Protein AF-Q99488-F1 (afdb_monomer_lite)

pLDDT: mean 98.39, std 0.7, range [94.81, 98.94]

InterPro domains:
  IPR005076 Glycosyl transferase, family 6 [PF03414] (1-131)
  IPR005076 Glycosyl transferase, family 6 [PTHR10462] (1-131)
  IPR029044 Nucleotide-diphospho-sugar transferases [G3DSA:3.90.550.10] (1-131)
  IPR029044 Nucleotide-diphospho-sugar transferases [SSF53448] (1-131)

Structure (mmCIF, N/CA/C/O backbone):
data_AF-Q99488-F1
#
_entry.id   AF-Q99488-F1
#
loop_
_atom_site.group_PDB
_atom_site.id
_atom_site.type_symbol
_atom_site.label_atom_id
_atom_site.label_alt_id
_atom_site.label_comp_id
_atom_site.label_asym_id
_atom_site.label_entity_id
_atom_site.label_seq_id
_atom_site.pdbx_PDB_ins_code
_atom_site.Cartn_x
_atom_site.Cartn_y
_atom_site.Cartn_z
_atom_site.occupancy
_atom_site.B_iso_or_equiv
_atom_site.auth_seq_id
_atom_site.auth_comp_id
_atom_site.auth_asym_id
_atom_site.auth_atom_id
_atom_site.pdbx_PDB_model_num
ATOM 1 N N . ARG A 1 1 ? -21.552 -3.109 12.410 1.00 95.44 1 ARG A N 1
ATOM 2 C CA . ARG A 1 1 ? -20.551 -2.176 11.835 1.00 95.44 1 ARG A CA 1
ATOM 3 C C . ARG A 1 1 ? -20.301 -1.101 12.877 1.00 95.44 1 ARG A C 1
ATOM 5 O O . ARG A 1 1 ? -21.276 -0.612 13.430 1.00 95.44 1 ARG A O 1
ATOM 12 N N . GLN A 1 2 ? -19.045 -0.790 13.164 1.00 97.69 2 GLN A N 1
ATOM 13 C CA . GLN A 1 2 ? -18.648 0.233 14.131 1.00 97.69 2 GLN A CA 1
ATOM 14 C C . GLN A 1 2 ? -17.647 1.179 13.473 1.00 97.69 2 GLN A C 1
ATOM 16 O O . GLN A 1 2 ? -16.980 0.781 12.518 1.00 97.69 2 GLN A O 1
ATOM 21 N N . LEU A 1 3 ? -17.566 2.412 13.963 1.00 98.31 3 LEU A N 1
ATOM 22 C CA . LEU A 1 3 ? -16.625 3.418 13.485 1.00 98.31 3 LEU A CA 1
ATOM 23 C C . LEU A 1 3 ? -15.902 4.010 14.692 1.00 98.31 3 LEU A C 1
ATOM 25 O O . LEU A 1 3 ? -16.545 4.479 15.628 1.00 98.31 3 LEU A O 1
ATOM 29 N N . SER A 1 4 ? -14.572 3.976 14.658 1.00 97.88 4 SER A N 1
ATOM 30 C CA . SER A 1 4 ? -13.708 4.688 15.601 1.00 97.88 4 SER A CA 1
ATOM 31 C C . SER A 1 4 ? -13.037 5.840 14.862 1.00 97.88 4 SER A C 1
ATOM 33 O O . SER A 1 4 ? -12.471 5.629 13.793 1.00 97.88 4 SER A O 1
ATOM 35 N N . VAL A 1 5 ? -13.086 7.043 15.431 1.00 98.25 5 VAL A N 1
ATOM 36 C CA . VAL A 1 5 ? -12.333 8.196 14.922 1.00 98.25 5 VAL A CA 1
ATOM 37 C C . VAL A 1 5 ? -10.968 8.208 15.605 1.00 98.25 5 VAL A C 1
ATOM 39 O O . VAL A 1 5 ? -10.893 8.142 16.831 1.00 98.25 5 VAL A O 1
ATOM 42 N N . LEU A 1 6 ? -9.898 8.259 14.813 1.00 97.75 6 LEU A N 1
ATOM 43 C CA . LEU A 1 6 ? -8.520 8.340 15.290 1.00 97.75 6 LEU A CA 1
ATOM 44 C C . LEU A 1 6 ? -7.973 9.721 14.926 1.00 97.75 6 LEU A C 1
ATOM 46 O O . LEU A 1 6 ? -7.814 10.029 13.747 1.00 97.75 6 LEU A O 1
ATOM 50 N N . GLU A 1 7 ? -7.730 10.564 15.926 1.00 97.69 7 GLU A N 1
ATOM 51 C CA . GLU A 1 7 ? -7.125 11.879 15.711 1.00 97.69 7 GLU A CA 1
ATOM 52 C C . GLU A 1 7 ? -5.619 11.731 15.452 1.00 97.69 7 GLU A C 1
ATOM 54 O O . GLU A 1 7 ? -4.924 10.996 16.158 1.00 97.69 7 GLU A O 1
ATOM 59 N N . VAL A 1 8 ? -5.121 12.416 14.422 1.00 96.94 8 VAL A N 1
ATOM 60 C CA . VAL A 1 8 ? -3.718 12.376 13.989 1.00 96.94 8 VAL A CA 1
ATOM 61 C C . VAL A 1 8 ? -3.237 13.776 13.613 1.00 96.94 8 VAL A C 1
ATOM 63 O O . VAL A 1 8 ? -4.035 14.654 13.283 1.00 96.94 8 VAL A O 1
ATOM 66 N N . GLY A 1 9 ? -1.921 13.992 13.651 1.00 94.81 9 GLY A N 1
ATOM 67 C CA . GLY A 1 9 ? -1.322 15.257 13.229 1.00 94.81 9 GLY A CA 1
ATOM 68 C C . GLY A 1 9 ? -1.496 15.505 11.727 1.00 94.81 9 GLY A C 1
ATOM 69 O O . GLY A 1 9 ? -1.296 14.605 10.913 1.00 94.81 9 GLY A O 1
ATOM 70 N N . ALA A 1 10 ? -1.836 16.741 11.358 1.00 96.38 10 ALA A N 1
ATOM 71 C CA . ALA A 1 10 ? -1.898 17.169 9.965 1.00 96.38 10 ALA A CA 1
ATOM 72 C C . ALA A 1 10 ? -0.522 17.648 9.474 1.00 96.38 10 ALA A C 1
ATOM 74 O O . ALA A 1 10 ? 0.145 18.442 10.141 1.00 96.38 10 ALA A O 1
ATOM 75 N N . TYR A 1 11 ? -0.121 17.209 8.280 1.00 97.00 11 TYR A N 1
ATOM 76 C CA . TYR A 1 11 ? 1.101 17.671 7.618 1.00 97.00 11 TYR A CA 1
ATOM 77 C C . TYR A 1 11 ? 0.798 18.782 6.610 1.00 97.00 11 TYR A C 1
ATOM 79 O O . TYR A 1 11 ? -0.288 18.850 6.037 1.00 97.00 11 TYR A O 1
ATOM 87 N N . LYS A 1 12 ? 1.778 19.663 6.375 1.00 97.50 12 LYS A N 1
ATOM 88 C CA . LYS A 1 12 ? 1.617 20.827 5.486 1.00 97.50 12 LYS A CA 1
ATOM 89 C C . LYS A 1 12 ? 1.557 20.444 4.003 1.00 97.50 12 LYS A C 1
ATOM 91 O O . LYS A 1 12 ? 0.867 21.109 3.235 1.00 97.50 12 LYS A O 1
ATOM 96 N N . ARG A 1 13 ? 2.317 19.427 3.587 1.00 98.25 13 ARG A N 1
ATOM 97 C CA . ARG A 1 13 ? 2.376 18.952 2.197 1.00 98.25 13 ARG A CA 1
ATOM 98 C C . ARG A 1 13 ? 1.463 17.745 2.033 1.00 98.25 13 ARG A C 1
ATOM 100 O O . ARG A 1 13 ? 1.452 16.863 2.887 1.00 98.25 13 ARG A O 1
ATOM 107 N N . TRP A 1 14 ? 0.748 17.669 0.916 1.00 98.00 14 TRP A N 1
ATOM 108 C CA . TRP A 1 14 ? -0.114 16.522 0.619 1.00 98.00 14 TRP A CA 1
ATOM 109 C C . TRP A 1 14 ? 0.694 15.225 0.447 1.00 98.00 14 TRP A C 1
ATOM 111 O O . TRP A 1 14 ? 0.212 14.155 0.808 1.00 98.00 14 TRP A O 1
ATOM 121 N N . GLN A 1 15 ? 1.941 15.323 -0.031 1.00 98.12 15 GLN A N 1
ATOM 122 C CA . GLN A 1 15 ? 2.874 14.198 -0.115 1.00 98.12 15 GLN A CA 1
ATOM 123 C C . GLN A 1 15 ? 3.131 13.609 1.271 1.00 98.12 15 GLN A C 1
ATOM 125 O O . GLN A 1 15 ? 2.974 12.408 1.467 1.00 98.12 15 GLN A O 1
ATOM 130 N N . ASP A 1 16 ? 3.435 14.463 2.253 1.00 98.00 16 ASP A N 1
ATOM 131 C CA . ASP A 1 16 ? 3.667 14.035 3.633 1.00 98.00 16 ASP A CA 1
ATOM 132 C C . ASP A 1 16 ? 2.396 13.422 4.235 1.00 98.00 16 ASP A C 1
ATOM 134 O O . ASP A 1 16 ? 2.477 12.391 4.897 1.00 98.00 16 ASP A O 1
ATOM 138 N N . VAL A 1 17 ? 1.215 13.998 3.961 1.00 98.00 17 VAL A N 1
ATOM 139 C CA . VAL A 1 17 ? -0.071 13.409 4.375 1.00 98.00 17 VAL A CA 1
ATOM 140 C C . VAL A 1 17 ? -0.232 11.994 3.810 1.00 98.00 17 VAL A C 1
ATOM 142 O O . VAL A 1 17 ? -0.608 11.093 4.553 1.00 98.00 17 VAL A O 1
ATOM 145 N N . SER A 1 18 ? 0.084 11.775 2.529 1.00 98.19 18 SER A N 1
ATOM 146 C CA . SER A 1 18 ? -0.022 10.455 1.895 1.00 98.19 18 SER A CA 1
ATOM 147 C C . SER A 1 18 ? 1.004 9.458 2.445 1.00 98.19 18 SER A C 1
ATOM 149 O O . SER A 1 18 ? 0.634 8.349 2.836 1.00 98.19 18 SER A O 1
ATOM 151 N N . MET A 1 19 ? 2.274 9.861 2.536 1.00 98.25 19 MET A N 1
ATOM 152 C CA . MET A 1 19 ? 3.389 9.024 2.991 1.00 98.25 19 MET A CA 1
ATOM 153 C C . MET A 1 19 ? 3.246 8.604 4.458 1.00 98.25 19 MET A C 1
ATOM 155 O O . MET A 1 19 ? 3.447 7.441 4.812 1.00 98.25 19 MET A O 1
ATOM 159 N N . ARG A 1 20 ? 2.849 9.532 5.337 1.00 98.12 20 ARG A N 1
ATOM 160 C CA . ARG A 1 20 ? 2.783 9.294 6.790 1.00 98.12 20 ARG A CA 1
ATOM 161 C C . ARG A 1 20 ? 1.669 8.339 7.203 1.00 98.12 20 ARG A C 1
ATOM 163 O O . ARG A 1 20 ? 1.690 7.840 8.325 1.00 98.12 20 ARG A O 1
ATOM 170 N N . ARG A 1 21 ? 0.767 7.970 6.287 1.00 98.62 21 ARG A N 1
ATOM 171 C CA . ARG A 1 21 ? -0.198 6.885 6.519 1.00 98.62 21 ARG A CA 1
ATOM 172 C C . ARG A 1 21 ? 0.490 5.570 6.873 1.00 98.62 21 ARG A C 1
ATOM 174 O O . ARG A 1 21 ? -0.023 4.852 7.720 1.00 98.62 21 ARG A O 1
ATOM 181 N N . MET A 1 22 ? 1.655 5.273 6.293 1.00 98.69 22 MET A N 1
ATOM 182 C CA . MET A 1 22 ? 2.381 4.032 6.593 1.00 98.69 22 MET A CA 1
ATOM 183 C C . MET A 1 22 ? 2.830 3.970 8.062 1.00 98.69 22 MET A C 1
ATOM 185 O O . MET A 1 22 ? 2.643 2.953 8.731 1.00 98.69 22 MET A O 1
ATOM 189 N N . GLU A 1 23 ? 3.342 5.084 8.588 1.00 98.62 23 GLU A N 1
ATOM 190 C CA . GLU A 1 23 ? 3.689 5.233 10.006 1.00 98.62 23 GLU A CA 1
ATOM 191 C C . GLU A 1 23 ? 2.449 5.054 10.886 1.00 98.62 23 GLU A C 1
ATOM 193 O O . GLU A 1 23 ? 2.412 4.180 11.748 1.00 98.62 23 GLU A O 1
ATOM 198 N N . MET A 1 24 ? 1.388 5.813 10.595 1.00 98.56 24 MET A N 1
ATOM 199 C CA . MET A 1 24 ? 0.149 5.789 11.375 1.00 98.56 24 MET A CA 1
ATOM 200 C C . MET A 1 24 ? -0.492 4.396 11.398 1.00 98.56 24 MET A C 1
ATOM 202 O O . MET A 1 24 ? -0.886 3.917 12.459 1.00 98.56 24 MET A O 1
ATOM 206 N N . ILE A 1 25 ? -0.576 3.714 10.253 1.00 98.69 25 ILE A N 1
ATOM 207 C CA . ILE A 1 25 ? -1.135 2.359 10.177 1.00 98.69 25 ILE A CA 1
ATOM 208 C C . ILE A 1 25 ? -0.272 1.383 10.985 1.00 98.69 25 ILE A C 1
ATOM 210 O O . ILE A 1 25 ? -0.832 0.595 11.744 1.00 98.69 25 ILE A O 1
ATOM 214 N N . SER A 1 26 ? 1.064 1.445 10.872 1.00 98.44 26 SER A N 1
ATOM 215 C CA . SER A 1 26 ? 1.971 0.597 11.670 1.00 98.44 26 SER A CA 1
ATOM 216 C C . SER A 1 26 ? 1.754 0.809 13.172 1.00 98.44 26 SER A C 1
ATOM 218 O O . SER A 1 26 ? 1.627 -0.158 13.923 1.00 98.44 26 SER A O 1
ATOM 220 N N . ASP A 1 27 ? 1.662 2.064 13.609 1.00 98.38 27 ASP A N 1
ATOM 221 C CA . ASP A 1 27 ? 1.430 2.427 15.007 1.00 98.38 27 ASP A CA 1
ATOM 222 C C . ASP A 1 27 ? 0.089 1.899 15.525 1.00 98.38 27 ASP A C 1
ATOM 224 O O . ASP A 1 27 ? 0.009 1.327 16.615 1.00 98.38 27 ASP A O 1
ATOM 228 N N . PHE A 1 28 ? -0.984 2.060 14.749 1.00 98.62 28 PHE A N 1
ATOM 229 C CA . PHE A 1 28 ? -2.301 1.572 15.150 1.00 98.62 28 PHE A CA 1
ATOM 230 C C . PHE A 1 28 ? -2.446 0.052 15.040 1.00 98.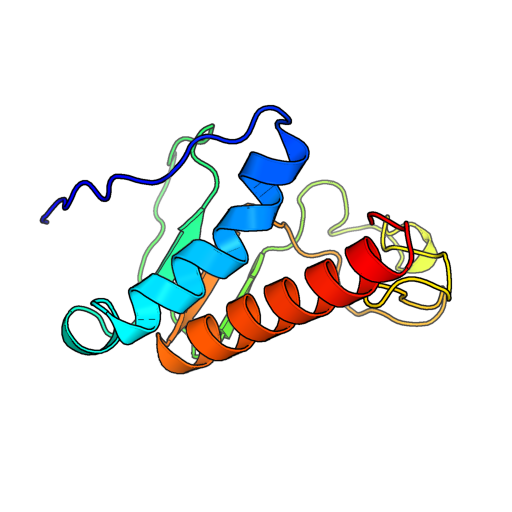62 28 PHE A C 1
ATOM 232 O O . PHE A 1 28 ? -3.268 -0.506 15.772 1.00 98.62 28 PHE A O 1
ATOM 239 N N . CYS A 1 29 ? -1.624 -0.634 14.234 1.00 98.31 29 CYS A N 1
ATOM 240 C CA . CYS A 1 29 ? -1.535 -2.095 14.282 1.00 98.31 29 CYS A CA 1
ATOM 241 C C . CYS A 1 29 ? -1.182 -2.564 15.696 1.00 98.31 29 CYS A C 1
ATOM 243 O O . CYS A 1 29 ? -1.890 -3.401 16.252 1.00 98.31 29 CYS A O 1
ATOM 245 N N . GLU A 1 30 ? -0.155 -1.970 16.310 1.00 94.94 30 GLU A N 1
ATOM 246 C CA . GLU A 1 30 ? 0.277 -2.319 17.669 1.00 94.94 30 GLU A CA 1
ATOM 247 C C . GLU A 1 30 ? -0.699 -1.861 18.746 1.00 94.94 30 GLU A C 1
ATOM 249 O O . GLU A 1 30 ? -0.977 -2.592 19.693 1.00 94.94 30 GLU A O 1
ATOM 254 N N . ARG A 1 31 ? -1.217 -0.638 18.613 1.00 96.44 31 ARG A N 1
ATOM 255 C CA . ARG A 1 31 ? -2.048 -0.030 19.656 1.00 96.44 31 ARG A CA 1
ATOM 256 C C . ARG A 1 31 ? -3.458 -0.610 19.710 1.00 96.44 31 ARG A C 1
ATOM 258 O O . ARG A 1 31 ? -4.073 -0.560 20.773 1.00 96.44 31 ARG A O 1
ATOM 265 N N . ARG A 1 32 ? -4.005 -1.056 18.571 1.00 97.75 32 ARG A N 1
ATOM 266 C CA . ARG A 1 32 ? -5.432 -1.395 18.443 1.00 97.75 32 ARG A CA 1
ATOM 267 C C . ARG A 1 32 ? -5.715 -2.580 17.531 1.00 97.75 32 ARG A C 1
ATOM 269 O O . ARG A 1 32 ? -6.394 -3.508 17.948 1.00 97.75 32 ARG A O 1
ATOM 276 N N . PHE A 1 33 ? -5.249 -2.559 16.284 1.00 98.38 33 PHE A N 1
ATOM 277 C CA . PHE A 1 33 ? -5.804 -3.473 15.280 1.00 98.38 33 PHE A CA 1
ATOM 278 C C . PHE A 1 33 ? -5.504 -4.944 15.577 1.00 98.38 33 PHE A C 1
ATOM 280 O O . PHE A 1 33 ? -6.369 -5.776 15.325 1.00 98.38 33 PHE A O 1
ATOM 287 N N . LEU A 1 34 ? -4.356 -5.256 16.196 1.00 97.12 34 LEU A N 1
ATOM 288 C CA . LEU A 1 34 ? -4.002 -6.625 16.598 1.00 97.12 34 LEU A CA 1
ATOM 289 C C . LEU A 1 34 ? -5.012 -7.276 17.556 1.00 97.12 34 LEU A C 1
ATOM 291 O O . LEU A 1 34 ? -5.088 -8.500 17.597 1.00 97.12 34 LEU A O 1
ATOM 295 N N . SER A 1 35 ? -5.759 -6.492 18.340 1.00 97.88 35 SER A N 1
ATOM 296 C CA . SER A 1 35 ? -6.766 -7.004 19.277 1.00 97.88 35 SER A CA 1
ATOM 297 C C . SER A 1 35 ? -8.208 -6.819 18.797 1.00 97.88 35 SER A C 1
ATOM 299 O O . SER A 1 35 ? -9.122 -7.332 19.441 1.00 97.88 35 SER A O 1
ATOM 301 N N . GLU A 1 36 ? -8.430 -6.097 17.694 1.00 98.50 36 GLU A N 1
ATOM 302 C CA . GLU A 1 36 ? -9.770 -5.699 17.241 1.00 98.50 36 GLU A CA 1
ATOM 303 C C . GLU A 1 36 ? -10.214 -6.370 15.930 1.00 98.50 36 GLU A C 1
ATOM 305 O O . GLU A 1 36 ? -11.419 -6.545 15.735 1.00 98.50 36 GLU A O 1
ATOM 310 N N . VAL A 1 37 ? -9.294 -6.717 15.018 1.00 98.69 37 VAL A N 1
ATOM 311 C CA . VAL A 1 37 ? -9.632 -7.234 13.677 1.00 98.69 37 VAL A CA 1
ATOM 312 C C . VAL A 1 37 ? -8.645 -8.296 13.186 1.00 98.69 37 VAL A C 1
ATOM 314 O O . VAL A 1 37 ? -7.470 -8.271 13.535 1.00 98.69 37 VAL A O 1
ATOM 317 N N . ASP A 1 38 ? -9.105 -9.193 12.311 1.00 98.75 38 ASP A N 1
ATOM 318 C CA . ASP A 1 38 ? -8.245 -10.198 11.664 1.00 98.75 38 ASP A CA 1
ATOM 319 C C . ASP A 1 38 ? -7.502 -9.635 10.436 1.00 98.75 38 ASP A C 1
ATOM 321 O O . ASP A 1 38 ? -6.337 -9.957 10.183 1.00 98.75 38 ASP A O 1
ATOM 325 N N . TYR A 1 39 ? -8.175 -8.762 9.678 1.00 98.88 39 TYR A N 1
ATOM 326 C CA . TYR A 1 39 ? -7.687 -8.179 8.427 1.00 98.88 39 TYR A CA 1
ATOM 327 C C . TYR A 1 39 ? -7.860 -6.661 8.413 1.00 98.88 39 TYR A C 1
ATOM 329 O O . TYR A 1 39 ? -8.839 -6.124 8.935 1.00 98.88 39 TYR A O 1
ATOM 337 N N . LEU A 1 40 ? -6.929 -5.981 7.748 1.00 98.81 40 LEU A N 1
ATOM 338 C CA . LEU A 1 40 ? -6.995 -4.557 7.441 1.00 98.81 40 LEU A CA 1
ATOM 339 C C . LEU A 1 40 ? -7.100 -4.353 5.932 1.00 98.81 40 LEU A C 1
ATOM 341 O O . LEU A 1 40 ? -6.389 -4.983 5.151 1.00 98.81 40 LEU A O 1
ATOM 345 N N . VAL A 1 41 ? -7.970 -3.423 5.550 1.00 98.88 41 VAL A N 1
ATOM 346 C CA . VAL A 1 41 ? -8.089 -2.901 4.189 1.00 98.88 41 VAL A CA 1
ATOM 347 C C . VAL A 1 41 ? -7.823 -1.403 4.258 1.00 98.88 41 VAL A C 1
ATOM 349 O O . VAL A 1 41 ? -8.550 -0.671 4.931 1.00 98.88 41 VAL A O 1
ATOM 352 N N . CYS A 1 42 ? -6.761 -0.956 3.597 1.00 98.81 42 CYS A N 1
ATOM 353 C CA . CYS A 1 42 ? -6.326 0.433 3.565 1.00 98.81 42 CYS A CA 1
ATOM 354 C C . CYS A 1 42 ? -6.633 1.022 2.189 1.00 98.81 42 CYS A C 1
ATOM 356 O O . CYS A 1 42 ? -6.160 0.511 1.172 1.00 98.81 42 CYS A O 1
ATOM 358 N N . VAL A 1 43 ? -7.436 2.088 2.171 1.00 98.75 43 VAL A N 1
ATOM 359 C CA . VAL A 1 43 ? -7.923 2.722 0.940 1.00 98.75 43 VAL A CA 1
ATOM 360 C C . VAL A 1 43 ? -7.802 4.241 0.987 1.00 98.75 43 VAL A C 1
ATOM 362 O O . VAL A 1 43 ? -7.838 4.839 2.067 1.00 98.75 43 VAL A O 1
ATOM 365 N N . ASP A 1 44 ? -7.667 4.861 -0.183 1.00 98.75 44 ASP A N 1
ATOM 366 C CA . ASP A 1 44 ? -7.813 6.309 -0.337 1.00 98.75 44 ASP A CA 1
ATOM 367 C C . ASP A 1 44 ? -9.282 6.735 -0.136 1.00 98.75 44 ASP A C 1
ATOM 369 O O . ASP A 1 44 ? -10.216 5.968 -0.383 1.00 98.75 44 ASP A O 1
ATOM 373 N N . VAL A 1 45 ? -9.491 7.953 0.374 1.00 98.38 45 VAL A N 1
ATOM 374 C CA . VAL A 1 45 ? -10.817 8.445 0.802 1.00 98.38 45 VAL A CA 1
ATOM 375 C C . VAL A 1 45 ? -11.597 9.149 -0.311 1.00 98.38 45 VAL A C 1
ATOM 377 O O . VAL A 1 45 ? -12.813 9.281 -0.225 1.00 98.38 45 VAL A O 1
ATOM 380 N N . ASP A 1 46 ? -10.927 9.588 -1.372 1.00 98.25 46 ASP A N 1
ATOM 381 C CA . ASP A 1 46 ? -11.497 10.232 -2.561 1.00 98.25 46 ASP A CA 1
ATOM 382 C C . ASP A 1 46 ? -12.124 9.220 -3.540 1.00 98.25 46 ASP A C 1
ATOM 384 O O . ASP A 1 46 ? -12.073 9.376 -4.758 1.00 98.25 46 ASP A O 1
ATOM 388 N N . MET A 1 47 ? -12.756 8.183 -2.983 1.00 97.81 47 MET A N 1
ATOM 389 C CA . MET A 1 47 ? -13.318 7.031 -3.683 1.00 97.81 47 MET A CA 1
ATOM 390 C C . MET A 1 47 ? -14.761 6.756 -3.236 1.00 97.81 47 MET A C 1
ATOM 392 O O . MET A 1 47 ? -15.178 7.122 -2.137 1.00 97.81 47 MET A O 1
ATOM 396 N N . GLU A 1 48 ? -15.519 6.037 -4.066 1.00 98.31 48 GLU A N 1
ATOM 397 C CA . GLU A 1 48 ? -16.834 5.494 -3.712 1.00 98.31 48 GLU A CA 1
ATOM 398 C C . GLU A 1 48 ? -16.946 4.017 -4.116 1.00 98.31 48 GLU A C 1
ATOM 400 O O . GLU A 1 48 ? -16.441 3.600 -5.160 1.00 98.31 48 GLU A O 1
ATOM 405 N N . PHE A 1 49 ? -17.634 3.213 -3.304 1.00 98.50 49 PHE A N 1
ATOM 406 C CA . PHE A 1 49 ? -17.970 1.836 -3.664 1.00 98.50 49 PHE A CA 1
ATOM 407 C C . PHE A 1 49 ? -19.188 1.834 -4.590 1.00 98.50 49 PHE A C 1
ATOM 409 O O . PHE A 1 49 ? -20.245 2.344 -4.220 1.00 98.50 49 PHE A O 1
ATOM 416 N N . ARG A 1 50 ? -19.049 1.246 -5.783 1.00 98.50 50 ARG A N 1
ATOM 417 C CA . ARG A 1 50 ? -20.140 1.137 -6.774 1.00 98.50 50 ARG A CA 1
ATOM 418 C C . ARG A 1 50 ? -20.721 -0.265 -6.915 1.00 98.50 50 ARG A C 1
ATOM 420 O O . ARG A 1 50 ? -21.809 -0.409 -7.459 1.00 98.50 50 ARG A O 1
ATOM 427 N N . ASP A 1 51 ? -19.998 -1.269 -6.442 1.00 98.75 51 ASP A N 1
ATOM 428 C CA . ASP A 1 51 ? -20.382 -2.674 -6.512 1.00 98.75 51 ASP A CA 1
ATOM 429 C C . ASP A 1 51 ? -19.772 -3.436 -5.322 1.00 98.75 51 ASP A C 1
ATOM 431 O O . ASP A 1 51 ? -19.129 -2.840 -4.449 1.00 98.75 51 ASP A O 1
ATOM 435 N N . HIS A 1 52 ? -20.004 -4.744 -5.268 1.00 98.56 52 HIS A N 1
ATOM 436 C CA . HIS A 1 52 ? -19.546 -5.638 -4.213 1.00 98.56 52 HIS A CA 1
ATOM 437 C C . HIS A 1 52 ? -18.017 -5.638 -4.056 1.00 98.56 52 HIS A C 1
ATOM 439 O O . HIS A 1 52 ? -17.274 -5.841 -5.013 1.00 98.56 52 HIS A O 1
ATOM 445 N N . VAL A 1 53 ? -17.575 -5.465 -2.808 1.00 98.75 53 VAL A N 1
ATOM 446 C CA . VAL A 1 53 ? -16.215 -5.737 -2.330 1.00 98.75 53 VAL A CA 1
ATOM 447 C C . VAL A 1 53 ? -16.366 -6.489 -1.015 1.00 98.75 53 VAL A C 1
ATOM 449 O O . VAL A 1 53 ? -16.869 -5.941 -0.029 1.00 98.75 53 VAL A O 1
ATOM 452 N N . GLY A 1 54 ? -15.986 -7.759 -1.008 1.00 98.69 54 GLY A N 1
ATOM 453 C CA . GLY A 1 54 ? -16.224 -8.669 0.100 1.00 98.69 54 GLY A CA 1
ATOM 454 C C . GLY A 1 54 ? -14.998 -9.475 0.489 1.00 98.69 54 GLY A C 1
ATOM 455 O O . GLY A 1 54 ? -13.858 -9.035 0.381 1.00 98.69 54 GLY A O 1
ATOM 456 N N . VAL A 1 55 ? -15.253 -10.673 1.010 1.00 98.69 55 VAL A N 1
ATOM 457 C CA . VAL A 1 55 ? -14.211 -11.540 1.569 1.00 98.69 55 VAL A CA 1
ATOM 458 C C . VAL A 1 55 ? -13.288 -12.139 0.508 1.00 98.69 55 VAL A C 1
ATOM 460 O O . VAL A 1 55 ? -12.239 -12.665 0.857 1.00 98.69 55 VAL A O 1
ATOM 463 N N . GLU A 1 56 ? -13.638 -12.042 -0.776 1.00 98.88 56 GLU A N 1
ATOM 464 C CA . GLU A 1 56 ? -12.825 -12.539 -1.886 1.00 98.88 56 GLU A CA 1
ATOM 465 C C . GLU A 1 56 ? -11.450 -11.862 -2.000 1.00 98.88 56 GLU A C 1
ATOM 467 O O . GLU A 1 56 ? -10.541 -12.448 -2.581 1.00 98.88 56 GLU A O 1
ATOM 472 N N . ILE A 1 57 ? -11.274 -10.666 -1.420 1.00 98.81 57 ILE A N 1
ATOM 473 C CA . ILE A 1 57 ? -9.975 -9.974 -1.377 1.00 98.81 57 ILE A CA 1
ATOM 474 C C . ILE A 1 57 ? -9.124 -10.374 -0.162 1.00 98.81 57 ILE A C 1
ATOM 476 O O . ILE A 1 57 ? -7.960 -9.986 -0.075 1.00 98.81 57 ILE A O 1
ATOM 480 N N . LEU A 1 58 ? -9.692 -11.094 0.813 1.00 98.81 58 LEU A N 1
ATOM 481 C CA . LEU A 1 58 ? -9.002 -11.394 2.065 1.00 98.81 58 LEU A CA 1
ATOM 482 C C . LEU A 1 58 ? -7.979 -12.513 1.865 1.00 98.81 58 LEU A C 1
ATOM 484 O O . LEU A 1 58 ? -8.297 -13.640 1.495 1.00 98.81 58 LEU A O 1
ATOM 488 N N . THR A 1 59 ? -6.729 -12.181 2.147 1.00 98.81 59 THR A N 1
ATOM 489 C CA . THR A 1 59 ? -5.548 -13.042 2.039 1.00 98.81 59 THR A CA 1
ATOM 490 C C . THR A 1 59 ? -4.473 -12.469 2.974 1.00 98.81 59 THR A C 1
ATOM 492 O O . THR A 1 59 ? -4.632 -11.323 3.414 1.00 98.81 59 THR A O 1
ATOM 495 N N . PRO A 1 60 ? -3.392 -13.194 3.332 1.00 98.81 60 PRO A N 1
ATOM 496 C CA . PRO A 1 60 ? -2.366 -12.637 4.210 1.00 98.81 60 PRO A CA 1
ATOM 497 C C . PRO A 1 60 ? -1.837 -11.277 3.752 1.00 98.81 60 PRO A C 1
ATOM 499 O O . PRO A 1 60 ? -1.679 -10.406 4.599 1.00 98.81 60 PRO A O 1
ATOM 502 N N . LEU A 1 61 ? -1.653 -11.071 2.444 1.00 98.94 61 LEU A N 1
ATOM 503 C CA . LEU A 1 61 ? -1.276 -9.787 1.857 1.00 98.94 61 LEU A CA 1
ATOM 504 C C . LEU A 1 61 ? -1.806 -9.672 0.423 1.00 98.94 61 LEU A C 1
ATOM 506 O O . LEU A 1 61 ? -1.641 -10.603 -0.367 1.00 98.94 61 LEU A O 1
ATOM 510 N N . PHE A 1 62 ? -2.405 -8.533 0.076 1.00 98.88 62 PHE A N 1
ATOM 511 C CA . PHE A 1 62 ? -2.796 -8.195 -1.290 1.00 98.88 62 PHE A CA 1
ATOM 512 C C . PHE A 1 62 ? -2.377 -6.773 -1.673 1.00 98.88 62 PHE A C 1
ATOM 514 O O . PHE A 1 62 ? -2.368 -5.848 -0.857 1.00 98.88 62 PHE A O 1
ATOM 521 N N . GLY A 1 63 ? -2.093 -6.605 -2.962 1.00 98.81 63 GLY A N 1
ATOM 522 C CA . GLY A 1 63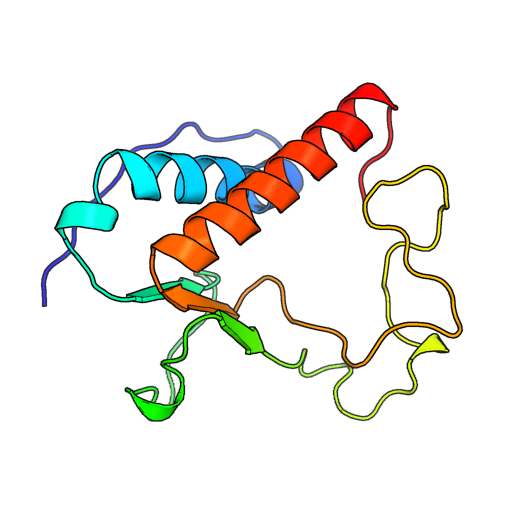 ? -2.004 -5.319 -3.642 1.00 98.81 63 GLY A CA 1
ATOM 523 C C . GLY A 1 63 ? -2.988 -5.282 -4.808 1.00 98.81 63 GLY A C 1
ATOM 524 O O . GLY A 1 63 ? -3.386 -6.323 -5.329 1.00 98.81 63 GLY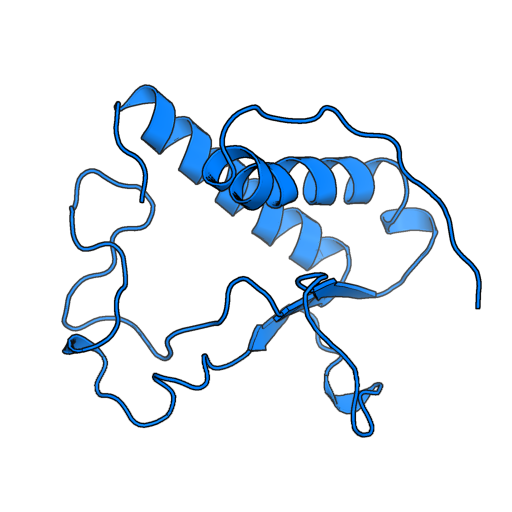 A O 1
ATOM 525 N N . THR A 1 64 ? -3.374 -4.081 -5.226 1.00 98.94 64 THR A N 1
ATOM 526 C CA . THR A 1 64 ? -4.322 -3.880 -6.332 1.00 98.94 64 THR A CA 1
ATOM 527 C C . THR A 1 64 ? -3.577 -3.414 -7.575 1.00 98.94 64 THR A C 1
ATOM 529 O O . THR A 1 64 ? -2.734 -2.525 -7.479 1.00 98.94 64 THR A O 1
ATOM 532 N N . LEU A 1 65 ? -3.875 -3.976 -8.749 1.00 98.88 65 LEU A N 1
ATOM 533 C CA . LEU A 1 65 ? -3.307 -3.495 -10.013 1.00 98.88 65 LEU A CA 1
ATOM 534 C C . LEU A 1 65 ? -3.739 -2.050 -10.270 1.00 98.88 65 LEU A C 1
ATOM 536 O O . LEU A 1 65 ? -4.928 -1.733 -10.230 1.00 98.88 65 LEU A O 1
ATOM 540 N N . HIS A 1 66 ? -2.787 -1.173 -10.576 1.00 98.69 66 HIS A N 1
ATOM 541 C CA . HIS A 1 66 ? -3.113 0.199 -10.933 1.00 98.69 66 HIS A CA 1
ATOM 542 C C . HIS A 1 66 ? -3.862 0.234 -12.283 1.00 98.69 66 HIS A C 1
ATOM 544 O O . HIS A 1 66 ? -3.360 -0.303 -13.280 1.00 98.69 66 HIS A O 1
ATOM 550 N N . PRO A 1 67 ? -5.019 0.917 -12.379 1.00 98.44 67 PRO A N 1
ATOM 551 C CA . PRO A 1 67 ? -5.876 0.876 -13.568 1.00 98.44 67 PRO A CA 1
ATOM 552 C C . PRO A 1 67 ? -5.206 1.432 -14.834 1.00 98.44 67 PRO A C 1
ATOM 554 O O . PRO A 1 67 ? -5.520 1.004 -15.937 1.00 98.44 67 PRO A O 1
ATOM 557 N N . SER A 1 68 ? -4.250 2.352 -14.700 1.00 98.38 68 SER A N 1
ATOM 558 C CA . SER A 1 68 ? -3.500 2.883 -15.850 1.00 98.38 68 SER A CA 1
ATOM 559 C C . SER A 1 68 ? -2.369 1.981 -16.365 1.00 98.38 68 SER A C 1
ATOM 561 O O . SER A 1 68 ? -1.798 2.290 -17.406 1.00 98.38 68 SER A O 1
ATOM 563 N N . PHE A 1 69 ? -2.004 0.906 -15.653 1.00 98.62 69 PHE A N 1
ATOM 564 C CA . PHE A 1 69 ? -0.792 0.127 -15.953 1.00 98.62 69 PHE A CA 1
ATOM 565 C C . PHE A 1 69 ? -1.008 -1.386 -16.075 1.00 98.62 69 PHE A C 1
ATOM 567 O O . PHE A 1 69 ? -0.070 -2.082 -16.447 1.00 98.62 69 PHE A O 1
ATOM 574 N N . TYR A 1 70 ? -2.209 -1.919 -15.822 1.00 97.81 70 TYR A N 1
ATOM 575 C CA . TYR A 1 70 ? -2.442 -3.375 -15.833 1.00 97.81 70 TYR A CA 1
ATOM 576 C C . TYR A 1 70 ? -2.127 -4.065 -17.177 1.00 97.81 70 TYR A C 1
ATOM 578 O O . TYR A 1 70 ? -1.871 -5.265 -17.194 1.00 97.81 70 TYR A O 1
ATOM 586 N N . GLY A 1 71 ? -2.156 -3.328 -18.293 1.00 98.12 71 GLY A N 1
ATOM 587 C CA . GLY A 1 71 ? -1.793 -3.819 -19.630 1.00 98.12 71 GLY A CA 1
ATOM 588 C C . GLY A 1 71 ? -0.437 -3.322 -20.144 1.00 98.12 71 GLY A C 1
ATOM 589 O O . GLY A 1 71 ? -0.102 -3.568 -21.301 1.00 98.12 71 GLY A O 1
ATOM 590 N N . SER A 1 72 ? 0.318 -2.588 -19.327 1.00 98.31 72 SER A N 1
ATOM 591 C CA . SER A 1 72 ? 1.596 -1.987 -19.717 1.00 98.31 72 SER A CA 1
ATOM 592 C C . SER A 1 72 ? 2.756 -2.955 -19.491 1.00 98.31 72 SER A C 1
ATOM 594 O O . SER A 1 72 ? 2.718 -3.796 -18.596 1.00 98.31 72 SER A O 1
ATOM 596 N N . SER A 1 73 ? 3.822 -2.812 -20.278 1.00 98.25 73 SER A N 1
ATOM 597 C CA . SER A 1 73 ? 5.078 -3.518 -20.027 1.00 98.25 73 SER A CA 1
ATOM 598 C C . SER A 1 73 ? 5.837 -2.904 -18.841 1.00 98.25 73 SER A C 1
ATOM 600 O O . SER A 1 73 ? 5.675 -1.719 -18.527 1.00 98.25 73 SER A O 1
ATOM 602 N N . ARG A 1 74 ? 6.673 -3.701 -18.160 1.00 98.38 74 ARG A N 1
ATOM 603 C CA . ARG A 1 74 ? 7.318 -3.303 -16.892 1.00 98.38 74 ARG A CA 1
ATOM 604 C C . ARG A 1 74 ? 8.228 -2.081 -17.014 1.00 98.38 74 ARG A C 1
ATOM 606 O O . ARG A 1 74 ? 8.380 -1.294 -16.079 1.00 98.38 74 ARG A O 1
ATOM 613 N N . GLU A 1 75 ? 8.815 -1.879 -18.186 1.00 97.75 75 GLU A N 1
ATOM 614 C CA . GLU A 1 75 ? 9.666 -0.737 -18.477 1.00 97.75 75 GLU A CA 1
ATOM 615 C C . GLU A 1 75 ? 8.873 0.576 -18.540 1.00 97.75 75 GLU A C 1
ATOM 617 O O . GLU A 1 75 ? 9.450 1.640 -18.295 1.00 97.75 75 GLU A O 1
ATOM 622 N N . ALA A 1 76 ? 7.566 0.512 -18.815 1.00 98.38 76 ALA A N 1
ATOM 623 C CA . ALA A 1 76 ? 6.661 1.657 -18.815 1.00 98.38 76 ALA A CA 1
ATOM 624 C C . ALA A 1 76 ? 6.118 1.993 -17.414 1.00 98.38 76 ALA A C 1
ATOM 626 O O . ALA A 1 76 ? 5.567 3.076 -17.223 1.00 98.38 76 ALA A O 1
ATOM 627 N N . PHE A 1 77 ? 6.288 1.107 -16.427 1.00 98.81 77 PHE A N 1
ATOM 628 C CA . PHE A 1 77 ? 5.882 1.377 -15.050 1.00 98.81 77 PHE A CA 1
ATOM 629 C C . PHE A 1 77 ? 6.665 2.549 -14.454 1.00 98.81 77 PHE A C 1
ATOM 631 O O . PHE A 1 77 ? 7.897 2.632 -14.563 1.00 98.81 77 PHE A O 1
ATOM 638 N N . THR A 1 78 ? 5.949 3.425 -13.756 1.00 98.62 78 THR A N 1
ATOM 639 C CA . THR A 1 78 ? 6.487 4.598 -13.060 1.00 98.62 78 THR A CA 1
ATOM 640 C C . THR A 1 78 ? 6.994 4.236 -11.665 1.00 98.62 78 THR A C 1
ATOM 642 O O . THR A 1 78 ? 6.641 4.879 -10.680 1.00 98.62 78 THR A O 1
ATOM 645 N N . TYR A 1 79 ? 7.780 3.160 -11.556 1.00 98.88 79 TYR A N 1
ATOM 646 C CA . TYR A 1 79 ? 8.572 2.914 -10.349 1.00 98.88 79 TYR A CA 1
ATOM 647 C C . TYR A 1 79 ? 9.647 3.988 -10.199 1.00 98.88 79 TYR A C 1
ATOM 649 O O . TYR A 1 79 ? 10.052 4.604 -11.189 1.00 98.88 79 TYR A O 1
ATOM 657 N N . GLU A 1 80 ? 10.164 4.148 -8.986 1.00 98.81 80 GLU A N 1
ATOM 658 C CA . GLU A 1 80 ? 11.369 4.932 -8.756 1.00 98.81 80 GLU A CA 1
ATOM 659 C C . GLU A 1 80 ? 12.557 4.298 -9.500 1.00 98.81 80 GLU A C 1
ATOM 661 O O . GLU A 1 80 ? 12.803 3.093 -9.424 1.00 98.81 80 GLU A O 1
ATOM 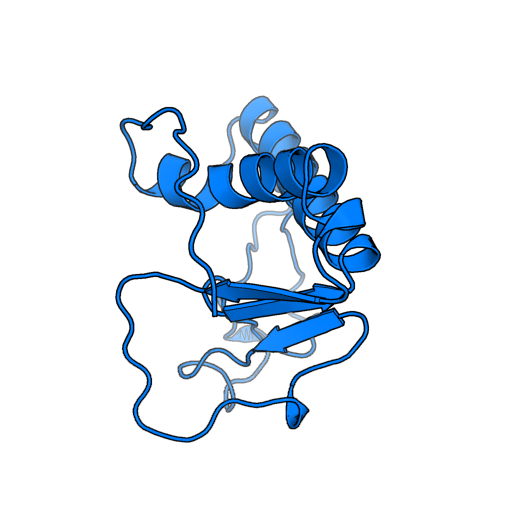666 N N . ARG A 1 81 ? 13.283 5.116 -10.267 1.00 98.69 81 ARG A N 1
ATOM 667 C CA . ARG A 1 81 ? 14.385 4.684 -11.145 1.00 98.69 81 ARG A CA 1
ATOM 668 C C . ARG A 1 81 ? 15.741 5.258 -10.736 1.00 98.69 81 ARG A C 1
ATOM 670 O O . ARG A 1 81 ? 16.740 4.941 -11.374 1.00 98.69 81 ARG A O 1
ATOM 677 N N . ARG A 1 82 ? 15.791 6.092 -9.697 1.00 98.75 82 ARG A N 1
ATOM 678 C CA . ARG A 1 82 ? 17.007 6.639 -9.092 1.00 98.75 82 ARG A CA 1
ATOM 679 C C . ARG A 1 82 ? 17.574 5.615 -8.102 1.00 98.75 82 ARG A C 1
ATOM 681 O O . ARG A 1 82 ? 16.952 5.400 -7.064 1.00 98.75 82 ARG A O 1
ATOM 688 N N . PRO A 1 83 ? 18.758 5.022 -8.355 1.00 98.62 83 PRO A N 1
ATOM 689 C CA . PRO A 1 83 ? 19.349 4.000 -7.479 1.00 98.62 83 PRO A CA 1
ATOM 690 C C . PRO A 1 83 ? 19.682 4.476 -6.058 1.00 98.62 83 PRO A C 1
ATOM 692 O O . PRO A 1 83 ? 20.063 3.677 -5.212 1.00 98.62 83 PRO A O 1
ATOM 695 N N . GLN A 1 84 ? 19.600 5.784 -5.803 1.00 98.69 84 GLN A N 1
ATOM 696 C CA . GLN A 1 84 ? 19.825 6.388 -4.494 1.00 98.69 84 GLN A CA 1
ATOM 697 C C . GLN A 1 84 ? 18.633 6.209 -3.538 1.00 98.69 84 GLN A C 1
ATOM 699 O O . GLN A 1 84 ? 18.820 6.347 -2.331 1.00 98.69 84 GLN A O 1
ATOM 704 N N . SER A 1 85 ? 17.430 5.936 -4.057 1.00 98.88 85 SER A N 1
ATOM 705 C CA . SER A 1 85 ? 16.222 5.726 -3.249 1.00 98.88 85 SER A CA 1
ATOM 706 C C . SER A 1 85 ? 16.067 4.258 -2.849 1.00 98.88 85 SER A C 1
ATOM 708 O O . SER A 1 85 ? 16.352 3.352 -3.633 1.00 98.88 85 SER A O 1
ATOM 710 N N . GLN A 1 86 ? 15.537 4.018 -1.650 1.00 98.81 86 GLN A N 1
ATOM 711 C CA . GLN A 1 86 ? 15.121 2.693 -1.184 1.00 98.81 86 GLN A CA 1
ATOM 712 C C . GLN A 1 86 ? 13.977 2.085 -2.013 1.00 98.81 86 GLN A C 1
ATOM 714 O O . GLN A 1 86 ? 13.759 0.879 -1.945 1.00 98.81 86 GLN A O 1
ATOM 719 N N . ALA A 1 87 ? 13.250 2.892 -2.791 1.00 98.75 87 ALA A N 1
ATOM 720 C CA . ALA A 1 87 ? 12.159 2.447 -3.657 1.00 98.75 87 ALA A CA 1
ATOM 721 C C . ALA A 1 87 ? 12.619 2.059 -5.078 1.00 98.75 87 ALA A C 1
ATOM 723 O O . ALA A 1 87 ? 11.779 1.754 -5.927 1.00 98.75 87 ALA A O 1
ATOM 724 N N . TYR A 1 88 ? 13.928 2.094 -5.358 1.00 98.88 88 TYR A N 1
ATOM 725 C CA . TYR A 1 88 ? 14.482 1.815 -6.681 1.00 98.88 88 TYR A CA 1
ATOM 726 C C . TYR A 1 88 ? 14.109 0.420 -7.200 1.00 98.88 88 TYR A C 1
ATOM 728 O O . TYR A 1 88 ? 14.384 -0.588 -6.553 1.00 98.88 88 TYR A O 1
ATOM 736 N N . ILE A 1 89 ? 13.564 0.371 -8.419 1.00 98.88 89 ILE A N 1
ATOM 737 C CA . ILE A 1 89 ? 13.325 -0.875 -9.157 1.00 98.88 89 ILE A CA 1
ATOM 738 C C . ILE A 1 89 ? 13.976 -0.761 -10.551 1.00 98.88 89 ILE A C 1
ATOM 740 O O . ILE A 1 89 ? 13.658 0.177 -11.298 1.00 98.88 89 ILE A O 1
ATOM 744 N N . PRO A 1 90 ? 14.864 -1.695 -10.946 1.00 98.56 90 PRO A N 1
ATOM 745 C CA . PRO A 1 90 ? 15.442 -1.766 -12.292 1.00 98.56 90 PRO A CA 1
ATOM 746 C C . PRO A 1 90 ? 14.406 -1.913 -13.417 1.00 98.56 90 PRO A C 1
ATOM 748 O O . PRO A 1 90 ? 13.260 -2.307 -13.207 1.00 98.56 90 PRO A O 1
ATOM 751 N N . LYS A 1 91 ? 14.787 -1.568 -14.655 1.00 98.44 91 LYS A N 1
ATOM 752 C CA . LYS A 1 91 ? 13.877 -1.592 -15.823 1.00 98.44 91 LYS A CA 1
ATOM 753 C C . LYS A 1 91 ? 13.444 -3.002 -16.234 1.00 98.44 91 LYS A C 1
ATOM 755 O O . LYS A 1 91 ? 12.399 -3.148 -16.860 1.00 98.44 91 LYS A O 1
ATOM 760 N N . ASP A 1 92 ? 14.249 -3.999 -15.911 1.00 98.31 92 ASP A N 1
ATOM 761 C CA . ASP A 1 92 ? 14.050 -5.416 -16.193 1.00 98.31 92 ASP A CA 1
ATOM 762 C C . ASP A 1 92 ? 13.385 -6.183 -15.037 1.00 98.31 92 ASP A C 1
ATOM 764 O O . ASP A 1 92 ? 13.023 -7.344 -15.215 1.00 98.31 92 ASP A O 1
ATOM 768 N N . GLU A 1 93 ? 13.124 -5.519 -13.907 1.00 98.75 93 GLU A N 1
ATOM 769 C CA . GLU A 1 93 ? 12.445 -6.078 -12.735 1.00 98.75 93 GLU A CA 1
ATOM 770 C C . GLU A 1 93 ? 11.009 -5.545 -12.564 1.00 98.75 93 GLU A C 1
ATOM 772 O O . GLU A 1 93 ? 10.630 -4.500 -13.104 1.00 98.75 93 GLU A O 1
ATOM 777 N N . GLY A 1 94 ? 10.206 -6.279 -11.787 1.00 98.31 94 GLY A N 1
ATOM 778 C CA . GLY A 1 94 ? 8.824 -5.942 -11.444 1.00 98.31 94 GLY A CA 1
ATOM 779 C C . GLY A 1 94 ? 7.785 -6.806 -12.161 1.00 98.31 94 GLY A C 1
ATOM 780 O O . GLY A 1 94 ? 7.829 -6.984 -13.384 1.00 98.31 94 GLY A O 1
ATOM 781 N N . ASP A 1 95 ? 6.836 -7.318 -11.375 1.00 98.62 95 ASP A N 1
ATOM 782 C CA . ASP A 1 95 ? 5.712 -8.121 -11.866 1.00 98.62 95 ASP A CA 1
ATOM 783 C C . ASP A 1 95 ? 4.543 -7.229 -12.300 1.00 98.62 95 ASP A C 1
ATOM 785 O O . ASP A 1 95 ? 4.067 -7.316 -13.430 1.00 98.62 95 ASP A O 1
ATOM 789 N N . PHE A 1 96 ? 4.109 -6.328 -11.411 1.00 98.75 96 PHE A N 1
ATOM 790 C CA . PHE A 1 96 ? 2.949 -5.460 -11.611 1.00 98.75 96 PHE A CA 1
ATOM 791 C C . PHE A 1 96 ? 3.138 -4.087 -10.968 1.00 98.75 96 PHE A C 1
ATOM 793 O O . PHE A 1 96 ? 3.762 -3.953 -9.913 1.00 98.75 96 PHE A O 1
ATOM 800 N N . TYR A 1 97 ? 2.524 -3.058 -11.553 1.00 98.88 97 TYR A N 1
ATOM 801 C CA . TYR A 1 97 ? 2.439 -1.742 -10.926 1.00 98.88 97 TYR A CA 1
ATOM 802 C C . TYR A 1 97 ? 1.231 -1.670 -9.985 1.00 98.88 97 TYR A C 1
ATOM 804 O O . TYR A 1 97 ? 0.084 -1.595 -10.435 1.00 98.88 97 TYR A O 1
ATOM 812 N N . TYR A 1 98 ? 1.490 -1.726 -8.679 1.00 98.88 98 TYR A N 1
ATOM 813 C CA . TYR A 1 98 ? 0.453 -1.735 -7.648 1.00 98.88 98 TYR A CA 1
ATOM 814 C C . TYR A 1 98 ? -0.004 -0.320 -7.262 1.00 98.88 98 TYR A C 1
ATOM 816 O O . TYR A 1 98 ? 0.778 0.628 -7.247 1.00 98.88 98 TYR A O 1
ATOM 824 N N . LEU A 1 99 ? -1.289 -0.184 -6.940 1.00 98.38 99 LEU A N 1
ATOM 825 C CA . LEU A 1 99 ? -1.935 1.057 -6.524 1.00 98.38 99 LEU A CA 1
ATOM 826 C C . LEU A 1 99 ? -1.651 1.359 -5.042 1.00 98.38 99 LEU A C 1
ATOM 828 O O . LEU A 1 99 ? -1.938 0.537 -4.176 1.00 98.38 99 LEU A O 1
ATOM 832 N N . GLY A 1 100 ? -1.184 2.574 -4.734 1.00 98.25 100 GLY A N 1
ATOM 833 C CA . GLY A 1 100 ? -0.972 3.022 -3.347 1.00 98.25 100 GLY A CA 1
ATOM 834 C C . GLY A 1 100 ? -2.261 3.269 -2.546 1.00 98.25 100 GLY A C 1
ATOM 835 O O . GLY A 1 100 ? -2.215 3.365 -1.324 1.00 98.25 100 GLY A O 1
ATOM 836 N N . GLY A 1 101 ? -3.402 3.360 -3.230 1.00 98.25 101 GLY A N 1
ATOM 837 C CA . GLY A 1 101 ? -4.715 3.666 -2.662 1.00 98.25 101 GLY A CA 1
ATOM 838 C C . GLY A 1 101 ? -5.634 2.473 -2.406 1.00 98.25 101 GLY A C 1
ATOM 839 O O . GLY A 1 101 ? -6.783 2.696 -2.039 1.00 98.25 101 GLY A O 1
ATOM 840 N N . PHE A 1 102 ? -5.188 1.227 -2.619 1.00 98.81 102 PHE A N 1
ATOM 841 C CA . PHE A 1 102 ? -5.941 0.034 -2.206 1.00 98.81 102 PHE A CA 1
ATOM 842 C C . PHE A 1 102 ? -5.007 -1.167 -2.004 1.00 98.81 102 PHE A C 1
ATOM 844 O O . PHE A 1 102 ? -4.585 -1.830 -2.955 1.00 98.81 102 PHE A O 1
ATOM 851 N N . PHE A 1 103 ? -4.717 -1.468 -0.742 1.00 98.88 103 PHE A N 1
ATOM 852 C CA . PHE A 1 103 ? -3.923 -2.616 -0.312 1.00 98.88 103 PHE A CA 1
ATOM 853 C C . PHE A 1 103 ? -4.425 -3.111 1.046 1.00 98.88 103 PHE A C 1
ATOM 855 O O . PHE A 1 103 ? -5.188 -2.428 1.736 1.00 98.88 103 PHE A O 1
ATOM 862 N N . GLY A 1 104 ? -4.027 -4.311 1.440 1.00 98.88 104 GLY A N 1
ATOM 863 C CA . GLY A 1 104 ? -4.504 -4.882 2.688 1.00 98.88 104 GLY A CA 1
ATOM 864 C C . GLY A 1 104 ? -3.953 -6.270 2.945 1.00 98.88 104 GLY A C 1
ATOM 865 O O . GLY A 1 104 ? -3.161 -6.806 2.174 1.00 98.88 104 GLY A O 1
ATOM 866 N N . GLY A 1 105 ? -4.379 -6.858 4.050 1.00 98.88 105 GLY A N 1
ATOM 867 C CA . GLY A 1 105 ? -3.894 -8.159 4.475 1.00 98.88 105 GLY A CA 1
ATOM 868 C C . GLY A 1 105 ? -4.257 -8.459 5.916 1.00 98.88 105 GLY A C 1
ATOM 869 O O . GLY A 1 105 ? -5.028 -7.730 6.545 1.00 98.88 105 GLY A O 1
ATOM 870 N N . SER A 1 106 ? -3.682 -9.530 6.453 1.00 98.88 106 SER A N 1
ATOM 871 C CA . SER A 1 106 ? -3.740 -9.782 7.893 1.00 98.88 106 SER A CA 1
ATOM 872 C C . SER A 1 106 ? -3.063 -8.635 8.650 1.00 98.88 106 SER A C 1
ATOM 874 O O . SER A 1 106 ? -2.139 -8.005 8.126 1.00 98.88 106 SER A O 1
ATOM 876 N N . VAL A 1 107 ? -3.471 -8.370 9.895 1.00 98.75 107 VAL A N 1
ATOM 877 C CA . VAL A 1 107 ? -2.860 -7.285 10.692 1.00 98.75 107 VAL A CA 1
ATOM 878 C C . VAL A 1 107 ? -1.339 -7.445 10.804 1.00 98.75 107 VAL A C 1
ATOM 880 O O . VAL A 1 107 ? -0.609 -6.459 10.740 1.00 98.75 107 VAL A O 1
ATOM 883 N N . GLN A 1 108 ? -0.848 -8.684 10.903 1.00 98.62 108 GLN A N 1
ATOM 884 C CA . GLN A 1 108 ? 0.584 -8.969 10.971 1.00 98.62 108 GLN A CA 1
ATOM 885 C C . GLN A 1 108 ? 1.325 -8.566 9.688 1.00 98.62 108 GLN A C 1
ATOM 887 O O . GLN A 1 108 ? 2.363 -7.908 9.765 1.00 98.62 108 GLN A O 1
ATOM 892 N N . GLU A 1 109 ? 0.818 -8.943 8.513 1.00 98.88 109 GLU A N 1
ATOM 893 C CA . GLU A 1 109 ? 1.460 -8.569 7.245 1.00 98.88 109 GLU A CA 1
ATOM 894 C C . GLU A 1 109 ? 1.336 -7.069 6.975 1.00 98.88 109 GLU A C 1
ATOM 896 O O . GLU A 1 109 ? 2.282 -6.451 6.493 1.00 98.88 109 GLU A O 1
ATOM 901 N N . MET A 1 110 ? 0.217 -6.456 7.363 1.00 98.75 110 MET A N 1
ATOM 902 C CA . MET A 1 110 ? 0.030 -5.014 7.234 1.00 98.75 110 MET A CA 1
ATOM 903 C C . MET A 1 110 ? 0.998 -4.231 8.112 1.00 98.75 110 MET A C 1
ATOM 905 O O . MET A 1 110 ? 1.624 -3.295 7.625 1.00 98.75 110 MET A O 1
ATOM 909 N N . GLN A 1 111 ? 1.216 -4.660 9.356 1.00 98.69 111 GLN A N 1
ATOM 910 C CA . GLN A 1 111 ? 2.241 -4.080 10.220 1.00 98.69 111 GLN A CA 1
ATOM 911 C C . GLN A 1 111 ? 3.637 -4.185 9.588 1.00 98.69 111 GLN A C 1
ATOM 913 O O . GLN A 1 111 ? 4.402 -3.222 9.627 1.00 98.69 111 GLN A O 1
ATOM 918 N N . ARG A 1 112 ? 3.984 -5.343 9.005 1.00 98.81 112 ARG A N 1
ATOM 919 C CA . ARG A 1 112 ? 5.282 -5.544 8.340 1.00 98.81 112 ARG A CA 1
ATOM 920 C C . ARG A 1 112 ? 5.442 -4.624 7.136 1.00 98.81 112 ARG A C 1
ATOM 922 O O . ARG A 1 112 ? 6.452 -3.927 7.051 1.00 98.81 112 ARG A O 1
ATOM 929 N N . LEU A 1 113 ? 4.454 -4.601 6.242 1.00 98.88 113 LEU A N 1
ATOM 930 C CA . LEU A 1 113 ? 4.477 -3.789 5.029 1.00 98.88 113 LEU A CA 1
ATOM 931 C C . LEU A 1 113 ? 4.595 -2.301 5.368 1.00 98.88 113 LEU A C 1
ATOM 933 O O . LEU A 1 113 ? 5.524 -1.638 4.912 1.00 98.88 113 LEU A O 1
ATOM 937 N N . THR A 1 114 ? 3.697 -1.770 6.200 1.00 98.88 114 THR A N 1
ATOM 938 C CA . THR A 1 114 ? 3.672 -0.328 6.458 1.00 98.88 114 THR A CA 1
ATOM 939 C C . THR A 1 114 ? 4.885 0.133 7.264 1.00 98.88 114 THR A C 1
ATOM 941 O O . THR A 1 114 ? 5.423 1.207 6.994 1.00 98.88 114 THR A O 1
ATOM 944 N N . ARG A 1 115 ? 5.402 -0.696 8.182 1.00 98.81 115 ARG A N 1
ATOM 945 C CA . ARG A 1 115 ? 6.670 -0.423 8.875 1.00 98.81 115 ARG A CA 1
ATOM 946 C C . ARG A 1 115 ? 7.851 -0.381 7.917 1.00 98.81 115 ARG A C 1
ATOM 948 O O . ARG A 1 115 ? 8.645 0.553 8.002 1.00 98.81 115 ARG A O 1
ATOM 955 N N . ALA A 1 116 ? 7.964 -1.359 7.019 1.00 98.88 116 ALA A N 1
ATOM 956 C CA . ALA A 1 116 ? 9.046 -1.407 6.041 1.00 98.88 116 ALA A CA 1
ATOM 957 C C . ALA A 1 116 ? 9.007 -0.181 5.116 1.00 98.88 116 ALA A C 1
ATOM 959 O O . ALA A 1 116 ? 10.021 0.498 4.959 1.00 98.88 116 ALA A O 1
ATOM 960 N N . CYS A 1 117 ? 7.829 0.169 4.585 1.00 98.81 117 CYS A N 1
ATOM 961 C CA . CYS A 1 117 ? 7.654 1.370 3.768 1.00 98.81 117 CYS A CA 1
ATOM 962 C C . CYS A 1 117 ? 8.013 2.643 4.541 1.00 98.81 117 CYS A C 1
ATOM 964 O O . CYS A 1 117 ? 8.726 3.498 4.021 1.00 98.81 117 CYS A O 1
ATOM 966 N N . HIS A 1 118 ? 7.556 2.778 5.789 1.00 98.81 118 HIS A N 1
ATOM 967 C CA . HIS A 1 118 ? 7.886 3.937 6.613 1.00 98.81 118 HIS A CA 1
ATOM 968 C C . HIS A 1 118 ? 9.395 4.069 6.851 1.00 98.81 118 HIS A C 1
ATOM 970 O O . HIS A 1 118 ? 9.953 5.146 6.649 1.00 98.81 118 HIS A O 1
ATOM 976 N N . GLN A 1 119 ? 10.069 2.977 7.216 1.00 98.88 119 GLN A N 1
ATOM 977 C CA . GLN A 1 119 ? 11.518 2.966 7.416 1.00 98.88 119 GLN A CA 1
ATOM 978 C C . GLN A 1 119 ? 12.275 3.331 6.133 1.00 98.88 119 GLN A C 1
ATOM 980 O O . GLN A 1 119 ? 13.182 4.160 6.187 1.00 98.88 119 GLN A O 1
ATOM 985 N N . ALA A 1 120 ? 11.866 2.789 4.982 1.00 98.81 120 ALA A N 1
ATOM 986 C CA . ALA A 1 120 ? 12.437 3.133 3.681 1.00 98.81 120 ALA A CA 1
ATOM 987 C C . ALA A 1 120 ? 12.288 4.633 3.363 1.00 98.81 120 ALA A C 1
ATOM 989 O O . ALA A 1 120 ? 13.264 5.284 2.998 1.00 98.81 120 ALA A O 1
ATOM 990 N N . MET A 1 121 ? 11.104 5.211 3.603 1.00 98.69 121 MET A N 1
ATOM 991 C CA . MET A 1 121 ? 10.873 6.652 3.436 1.00 98.69 121 MET A CA 1
ATOM 992 C C . MET A 1 121 ? 11.748 7.500 4.367 1.00 98.69 121 MET A C 1
ATOM 994 O O . MET A 1 121 ? 12.173 8.586 3.982 1.00 98.69 121 MET A O 1
ATOM 998 N N . MET A 1 122 ? 12.034 7.035 5.589 1.00 98.69 122 MET A N 1
ATOM 999 C CA . MET A 1 122 ? 12.895 7.779 6.520 1.00 98.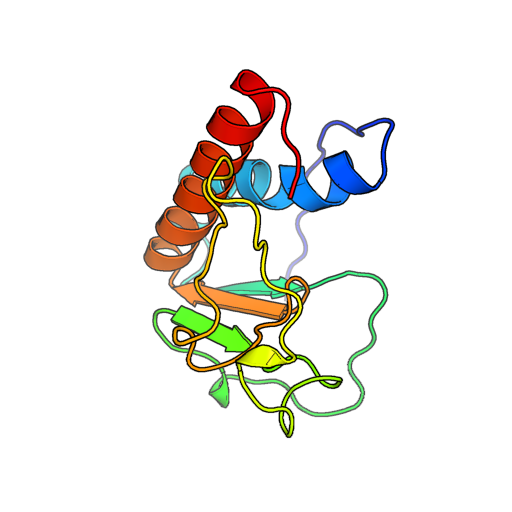69 122 MET A CA 1
ATOM 1000 C C . MET A 1 122 ? 14.362 7.754 6.077 1.00 98.69 122 MET A C 1
ATOM 1002 O O . MET A 1 122 ? 15.062 8.754 6.235 1.00 98.69 122 MET A O 1
ATOM 1006 N N . VAL A 1 123 ? 14.819 6.646 5.486 1.00 98.81 123 VAL A N 1
ATOM 1007 C CA . VAL A 1 123 ? 16.153 6.557 4.869 1.00 98.81 123 VAL A CA 1
ATOM 1008 C C . VAL A 1 123 ? 16.255 7.503 3.672 1.00 98.81 123 VAL A C 1
ATOM 1010 O O . VAL A 1 123 ? 17.218 8.262 3.577 1.00 98.81 123 VAL A O 1
ATOM 1013 N N . ASP A 1 124 ? 15.248 7.520 2.801 1.00 98.81 124 ASP A N 1
ATOM 1014 C CA . ASP A 1 124 ? 15.190 8.436 1.658 1.00 98.81 124 ASP A CA 1
ATOM 1015 C C . ASP A 1 124 ? 15.205 9.903 2.106 1.00 98.81 124 ASP A C 1
ATOM 1017 O O . ASP A 1 124 ? 16.032 10.692 1.642 1.00 98.81 124 ASP A O 1
ATOM 1021 N N . GLN A 1 125 ? 14.388 10.247 3.106 1.00 98.44 125 GLN A N 1
ATOM 1022 C CA . GLN A 1 125 ? 14.370 11.584 3.693 1.00 98.44 125 GLN A C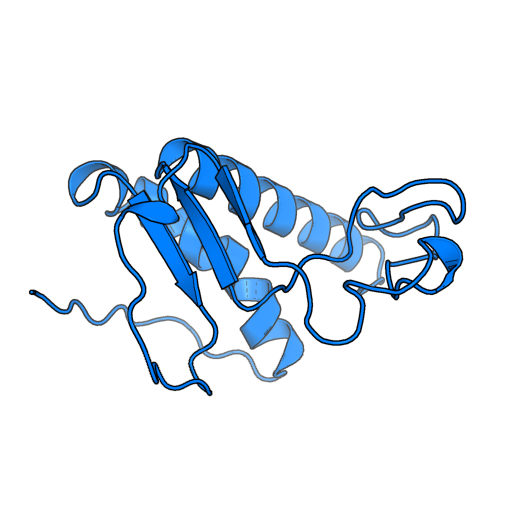A 1
ATOM 1023 C C . GLN A 1 125 ? 15.750 11.991 4.235 1.00 98.44 125 GLN A C 1
ATOM 1025 O O . GLN A 1 125 ? 16.196 13.115 3.995 1.00 98.44 125 GLN A O 1
ATOM 1030 N N . ALA A 1 126 ? 16.444 11.091 4.941 1.00 98.62 126 ALA A N 1
ATOM 1031 C CA . ALA A 1 126 ? 17.788 11.344 5.463 1.00 98.62 126 ALA A CA 1
ATOM 1032 C C . ALA A 1 126 ? 18.832 11.544 4.348 1.00 98.62 126 ALA A C 1
ATOM 1034 O O . ALA A 1 126 ? 19.779 12.311 4.522 1.00 98.62 126 ALA A O 1
ATOM 1035 N N . ASN A 1 127 ? 18.627 10.908 3.193 1.00 98.38 127 ASN A N 1
ATOM 1036 C CA . ASN A 1 127 ? 19.461 11.055 2.000 1.00 98.38 127 ASN A CA 1
ATOM 1037 C C . ASN A 1 127 ? 19.055 12.246 1.111 1.00 98.38 127 ASN A C 1
ATOM 1039 O O . ASN A 1 127 ? 19.674 12.473 0.071 1.00 98.38 127 ASN A O 1
ATOM 1043 N N . GLY A 1 128 ? 18.032 13.016 1.497 1.00 98.38 128 GLY A N 1
ATOM 1044 C CA . GLY A 1 128 ? 17.547 14.160 0.724 1.00 98.38 128 GLY A CA 1
ATOM 1045 C C . GLY A 1 128 ? 16.852 13.770 -0.585 1.00 98.38 128 GLY A C 1
ATOM 1046 O O . GLY A 1 128 ? 16.868 14.552 -1.536 1.00 98.38 128 GLY A O 1
ATOM 1047 N N . ILE A 1 129 ? 16.262 12.574 -0.645 1.00 98.50 129 ILE A N 1
ATOM 1048 C CA . ILE A 1 129 ? 15.473 12.079 -1.776 1.00 98.50 129 ILE A CA 1
ATOM 1049 C C . ILE A 1 129 ? 14.035 11.785 -1.323 1.00 98.50 129 ILE A C 1
ATOM 1051 O O . ILE A 1 129 ? 13.779 11.448 -0.174 1.00 98.50 129 ILE A O 1
ATOM 1055 N N . GLU A 1 130 ? 13.080 11.965 -2.227 1.00 98.62 130 GLU A N 1
ATOM 1056 C CA . GLU A 1 130 ? 11.669 11.613 -2.046 1.00 98.62 130 GLU A CA 1
ATOM 1057 C C . GLU A 1 130 ? 11.233 10.946 -3.349 1.00 98.62 130 GLU A C 1
ATOM 1059 O O . GLU A 1 130 ? 11.439 11.548 -4.411 1.00 98.62 130 GLU A O 1
ATOM 1064 N N . ALA A 1 131 ? 10.755 9.702 -3.259 1.00 97.25 131 ALA A N 1
ATOM 1065 C CA . ALA A 1 131 ? 10.289 8.901 -4.393 1.00 97.25 131 ALA A CA 1
ATOM 1066 C C . ALA A 1 131 ? 8.990 9.443 -5.010 1.00 97.25 131 ALA A C 1
ATOM 1068 O O . ALA A 1 131 ? 8.182 10.043 -4.264 1.00 97.25 131 ALA A O 1
#

Sequence (131 aa):
RQLSVLEVGAYKRWQDVSMRRMEMISDFCERRFLSEVDYLVCVDVDMEFRDHVGVEILTPLFGTLHPSFYGSSREAFTYERRPQSQAYIPKDEGDFYYLGGFFGGSVQEMQRLTRACHQAMMVDQANGIEA

Secondary structure (DSSP, 8-state):
--------PPPSSHHHHHHTHHHHHHHHIIIIIHHH-SEEEEE-SS----S---GGG-SSEEEEE-TTTTTS-GGGS--B--TTSTTB--TT--S--EEEEEEEEEHHHHHHHHHHHHHHHHHHHHTT---

Radius of gyration: 15.87 Å; chains: 1; bounding box: 40×34×40 Å

Organism: Homo sapiens (NCBI:txid9606)

Foldseek 3Di:
DDDDDDDDDDDPDVLCVLLCVLVVLLVCLVVPDVPPHFKDKAADPPDDDPDDDDCVQEAQWDFAADPVPPPPQQLPAPFDCPPQAPRHDDSPDDDGRTDSGTIMHTSVVSSVVSVVSNVRQVSCVVVVHDD